Protein AF-A0A7V2ICI5-F1 (afdb_monomer_lite)

pLDDT: mean 80.32, std 15.36, range [34.91, 98.25]

Foldseek 3Di:
DDPLVVVVVLVVVCVVDVLGDPVSLVVLLVVLQVCLQVAQVVLLVVVQVVVVVVVKHWDKPQNNPSFKIKTAIPVGWIKIWGWDVVCVVVSHRIFIWIWTWDDDPNDIDIDIDTDHPSPGGNVVSNVVVVVSVVVRVVPDPVVVCVVVVVVPPPDDDDD

Structure (mmCIF, N/CA/C/O backbone):
data_AF-A0A7V2ICI5-F1
#
_entry.id   AF-A0A7V2ICI5-F1
#
loop_
_atom_site.group_PDB
_atom_site.id
_atom_site.type_symbol
_atom_site.label_atom_id
_atom_site.label_alt_id
_atom_site.label_comp_id
_atom_site.label_asym_id
_atom_site.label_entity_id
_atom_site.label_seq_id
_atom_site.pdbx_PDB_ins_code
_atom_site.Cartn_x
_atom_site.Cartn_y
_atom_site.Cartn_z
_atom_site.occupancy
_atom_site.B_iso_or_equiv
_atom_site.auth_seq_id
_atom_site.auth_comp_id
_atom_site.auth_asym_id
_atom_site.auth_atom_id
_atom_site.pdbx_PDB_model_num
ATOM 1 N N . MET A 1 1 ? -26.469 -2.737 4.724 1.00 55.09 1 MET A N 1
ATOM 2 C CA . MET A 1 1 ? -25.486 -1.663 4.975 1.00 55.09 1 MET A CA 1
ATOM 3 C C . MET A 1 1 ? -24.142 -2.151 4.445 1.00 55.09 1 MET A C 1
ATOM 5 O O . MET A 1 1 ? -23.918 -3.355 4.485 1.00 55.09 1 MET A O 1
ATOM 9 N N . SER A 1 2 ? -23.317 -1.303 3.820 1.00 80.75 2 SER A N 1
ATOM 10 C CA . SER A 1 2 ? -22.017 -1.765 3.299 1.00 80.75 2 SER A CA 1
ATOM 11 C C . SER A 1 2 ? -20.974 -1.767 4.420 1.00 80.75 2 SER A C 1
ATOM 13 O O . SER A 1 2 ? -20.982 -0.868 5.258 1.00 80.75 2 SER A O 1
ATOM 15 N N . TRP A 1 3 ? -20.040 -2.723 4.413 1.00 72.38 3 TRP A N 1
ATOM 16 C CA . TRP A 1 3 ? -18.972 -2.807 5.424 1.00 72.38 3 TRP A CA 1
ATOM 17 C C . TRP A 1 3 ? -18.149 -1.509 5.540 1.00 72.38 3 TRP A C 1
ATOM 19 O O . TRP A 1 3 ? -17.645 -1.182 6.609 1.00 72.38 3 TRP A O 1
ATOM 29 N N . ARG A 1 4 ? -18.039 -0.736 4.449 1.00 73.81 4 ARG A N 1
ATOM 30 C CA . ARG A 1 4 ? -17.351 0.565 4.427 1.00 73.81 4 ARG A CA 1
ATOM 31 C C . ARG A 1 4 ? -18.101 1.641 5.209 1.00 73.81 4 ARG A C 1
ATOM 33 O O . ARG A 1 4 ? -17.482 2.511 5.810 1.00 73.81 4 ARG A O 1
ATOM 40 N N . GLU A 1 5 ? -19.426 1.588 5.202 1.00 73.12 5 GLU A N 1
ATOM 41 C CA . GLU A 1 5 ? -20.269 2.543 5.920 1.00 73.12 5 GLU A CA 1
ATOM 42 C C . GLU A 1 5 ? -20.313 2.237 7.421 1.00 73.12 5 GLU A C 1
ATOM 44 O O . GLU A 1 5 ? -20.216 3.152 8.237 1.00 73.12 5 GLU A O 1
ATOM 49 N N . GLU A 1 6 ? -20.339 0.951 7.783 1.00 71.25 6 GLU A N 1
ATOM 50 C CA . GLU A 1 6 ? -20.162 0.480 9.167 1.00 71.25 6 GLU A CA 1
ATOM 51 C C . GLU A 1 6 ? -18.793 0.895 9.719 1.00 71.25 6 GLU A C 1
ATOM 53 O O . GLU A 1 6 ? -18.689 1.454 10.809 1.00 71.25 6 GLU A O 1
ATOM 58 N N . LEU A 1 7 ? -17.745 0.721 8.915 1.00 72.94 7 LEU A N 1
ATOM 59 C CA . LEU A 1 7 ? -16.382 1.129 9.231 1.00 72.94 7 LEU A CA 1
ATOM 60 C C . LEU A 1 7 ? -16.227 2.647 9.398 1.00 72.94 7 LEU A C 1
ATOM 62 O O . LEU A 1 7 ? -15.548 3.095 10.322 1.00 72.94 7 LEU A O 1
ATOM 66 N N . ARG A 1 8 ? -16.853 3.450 8.528 1.00 78.25 8 ARG A N 1
ATOM 67 C CA . ARG A 1 8 ? -16.827 4.915 8.646 1.00 78.25 8 ARG A CA 1
ATOM 68 C C . ARG A 1 8 ? -17.392 5.352 9.996 1.00 78.25 8 ARG A C 1
ATOM 70 O O . ARG A 1 8 ? -16.756 6.137 10.695 1.00 78.25 8 ARG A O 1
ATOM 77 N N . LEU A 1 9 ? -18.556 4.818 10.369 1.00 73.12 9 LEU A N 1
ATOM 78 C CA . LEU A 1 9 ? -19.204 5.118 11.647 1.00 73.12 9 LEU A CA 1
ATOM 79 C C . LEU A 1 9 ? -18.366 4.635 12.835 1.00 73.12 9 LEU A C 1
ATOM 81 O O . LEU A 1 9 ? -18.173 5.387 13.788 1.00 73.12 9 LEU A O 1
ATOM 85 N N . PHE A 1 10 ? -17.806 3.427 12.758 1.00 77.88 10 PHE A N 1
ATOM 86 C CA . PHE A 1 10 ? -16.895 2.900 13.774 1.00 77.88 10 PHE A CA 1
ATOM 87 C C . PHE A 1 10 ? -15.699 3.836 14.015 1.00 77.88 10 PHE A C 1
ATOM 89 O O . PHE A 1 10 ? -15.404 4.192 15.157 1.00 77.88 10 PHE A O 1
ATOM 96 N N . LEU A 1 11 ? -15.040 4.303 12.951 1.00 74.50 11 LEU A N 1
ATOM 97 C CA . LEU A 1 11 ? -13.897 5.215 13.065 1.00 74.50 11 LEU A CA 1
ATOM 98 C C . LEU A 1 11 ? -14.285 6.594 13.586 1.00 74.50 11 LEU A C 1
ATOM 100 O O . LEU A 1 11 ? -13.512 7.210 14.319 1.00 74.50 11 LEU A O 1
ATOM 104 N N . GLU A 1 12 ? -15.471 7.080 13.231 1.00 77.94 12 GLU A N 1
ATOM 105 C CA . GLU A 1 12 ? -15.995 8.351 13.726 1.00 77.94 12 GLU A CA 1
ATOM 106 C C . GLU A 1 12 ? -16.196 8.325 15.249 1.00 77.94 12 GLU A C 1
ATOM 108 O O . GLU A 1 12 ? -15.860 9.295 15.935 1.00 77.94 12 GLU A O 1
ATOM 113 N N . VAL A 1 13 ? -16.659 7.192 15.784 1.00 75.56 13 VAL A N 1
ATOM 114 C CA . VAL A 1 13 ? -16.781 6.959 17.229 1.00 75.56 13 VAL A CA 1
ATOM 115 C C . VAL A 1 13 ? -15.399 6.815 17.876 1.00 75.56 13 VAL A C 1
ATOM 117 O O . VAL A 1 13 ? -15.113 7.485 18.868 1.00 75.56 13 VAL A O 1
ATOM 120 N N . MET A 1 14 ? -14.507 6.011 17.292 1.00 74.81 14 MET A N 1
ATOM 121 C CA . MET A 1 14 ? -13.180 5.728 17.859 1.00 74.81 14 MET A CA 1
ATOM 122 C C . MET A 1 14 ? -12.209 6.907 17.828 1.00 74.81 14 MET A C 1
ATOM 124 O O . MET A 1 14 ? -11.344 7.000 18.693 1.00 74.81 14 MET A O 1
ATOM 128 N N . ARG A 1 15 ? -12.375 7.869 16.912 1.00 69.94 15 ARG A N 1
ATOM 129 C CA . ARG A 1 15 ? -11.612 9.133 16.931 1.00 69.94 15 ARG A CA 1
ATOM 130 C C . ARG A 1 15 ? -11.850 9.974 18.187 1.00 69.94 15 ARG A C 1
ATOM 132 O O . ARG A 1 15 ? -11.052 10.859 18.467 1.00 69.94 15 ARG A O 1
ATOM 139 N N . ARG A 1 16 ? -12.943 9.731 18.915 1.00 73.56 16 ARG A N 1
ATOM 140 C CA . ARG A 1 16 ? -13.309 10.466 20.135 1.00 73.56 16 ARG A CA 1
ATOM 141 C C . ARG A 1 16 ? -12.872 9.747 21.414 1.00 73.56 16 ARG A C 1
ATOM 143 O O . ARG A 1 16 ? -13.112 10.258 22.501 1.00 73.56 16 ARG A O 1
ATOM 150 N N . THR A 1 17 ? -12.277 8.558 21.297 1.00 70.06 17 THR A N 1
ATOM 151 C CA . THR A 1 17 ? -11.844 7.726 22.426 1.00 70.06 17 THR A CA 1
ATOM 152 C C . THR A 1 17 ? -10.322 7.621 22.409 1.00 70.06 17 THR A C 1
ATOM 154 O O . THR A 1 17 ? -9.763 6.978 21.523 1.00 70.06 17 THR A O 1
ATOM 157 N N . GLU A 1 18 ? -9.638 8.259 23.363 1.00 75.19 18 GLU A N 1
ATOM 158 C CA . GLU A 1 18 ? -8.173 8.228 23.439 1.00 75.19 18 GLU A CA 1
ATOM 159 C C . GLU A 1 18 ? -7.688 7.782 24.834 1.00 75.19 18 GLU A C 1
ATOM 161 O O . GLU A 1 18 ? -8.008 8.447 25.822 1.00 75.19 18 GLU A O 1
ATOM 166 N N . PRO A 1 19 ? -6.933 6.665 24.935 1.00 75.06 19 PRO A N 1
ATOM 167 C CA . PRO A 1 19 ? -6.590 5.730 23.857 1.00 75.06 19 PRO A CA 1
ATOM 168 C C . PRO A 1 19 ? -7.792 4.854 23.432 1.00 75.06 19 PRO A C 1
ATOM 170 O O . PRO A 1 19 ? -8.650 4.535 24.258 1.00 75.06 19 PRO A O 1
ATOM 173 N N . PRO A 1 20 ? -7.850 4.404 22.164 1.00 82.19 20 PRO A N 1
ATOM 174 C CA . PRO A 1 20 ? -8.837 3.422 21.728 1.00 82.19 20 PRO A CA 1
ATOM 175 C C . PRO A 1 20 ? -8.719 2.118 22.538 1.00 82.19 20 PRO A C 1
ATOM 177 O O . PRO A 1 20 ? -7.603 1.727 22.901 1.00 82.19 20 PRO A O 1
ATOM 180 N N . PRO A 1 21 ? -9.818 1.389 22.784 1.00 86.69 21 PRO A N 1
ATOM 181 C CA . PRO A 1 21 ? -9.754 0.054 23.374 1.00 86.69 21 PRO A CA 1
ATOM 182 C C . PRO A 1 21 ? -8.921 -0.917 22.522 1.00 86.69 21 PRO A C 1
ATOM 184 O O . PRO A 1 21 ? -8.884 -0.815 21.295 1.00 86.69 21 PRO A O 1
ATOM 187 N N . GLU A 1 22 ? -8.279 -1.898 23.156 1.00 85.62 22 GLU A N 1
ATOM 188 C CA . GLU A 1 22 ? -7.452 -2.899 22.463 1.00 85.62 22 GLU A CA 1
ATOM 189 C C . GLU A 1 22 ? -8.238 -3.696 21.419 1.00 85.62 22 GLU A C 1
ATOM 191 O O . GLU A 1 22 ? -7.808 -3.783 20.271 1.00 85.62 22 GLU A O 1
ATOM 196 N N . GLN A 1 23 ? -9.444 -4.144 21.772 1.00 85.31 23 GLN A N 1
ATOM 197 C CA . GLN A 1 23 ? -10.356 -4.834 20.858 1.00 85.31 23 GLN A CA 1
ATOM 198 C C . GLN A 1 23 ? -10.630 -4.019 19.583 1.00 85.31 23 GLN A C 1
ATOM 200 O O . GLN A 1 23 ? -10.632 -4.565 18.480 1.00 85.31 23 GLN A O 1
ATOM 205 N N . ALA A 1 24 ? -10.802 -2.700 19.718 1.00 83.12 24 ALA A N 1
ATOM 206 C CA . ALA A 1 24 ? -11.021 -1.809 18.585 1.00 83.12 24 ALA A CA 1
ATOM 207 C C . ALA A 1 24 ? -9.767 -1.687 17.702 1.00 83.12 24 ALA A C 1
ATOM 209 O O . ALA A 1 24 ? -9.878 -1.654 16.477 1.00 83.12 24 ALA A O 1
ATOM 210 N N . ARG A 1 25 ? -8.563 -1.667 18.296 1.00 85.19 25 ARG A N 1
ATOM 211 C CA . ARG A 1 25 ? -7.300 -1.690 17.537 1.00 85.19 25 ARG A CA 1
ATOM 212 C C . ARG A 1 25 ? -7.116 -3.000 16.773 1.00 85.19 25 ARG A C 1
ATOM 214 O O . ARG A 1 25 ? -6.682 -2.962 15.624 1.00 85.19 25 ARG A O 1
ATOM 221 N N . GLU A 1 26 ? -7.451 -4.138 17.375 1.00 86.06 26 GLU A N 1
ATOM 222 C CA . GLU A 1 26 ? -7.362 -5.455 16.733 1.00 86.06 26 GLU A CA 1
ATOM 223 C C . GLU A 1 26 ? -8.362 -5.614 15.586 1.00 86.06 26 GLU A C 1
ATOM 225 O O . GLU A 1 26 ? -8.016 -6.089 14.502 1.00 86.06 26 GLU A O 1
ATOM 230 N N . GLU A 1 27 ? -9.613 -5.213 15.808 1.00 84.81 27 GLU A N 1
ATOM 231 C CA . GLU A 1 27 ? -10.648 -5.210 14.777 1.00 84.81 27 GLU A CA 1
ATOM 232 C C . GLU A 1 27 ? -10.260 -4.301 13.614 1.00 84.81 27 GLU A C 1
ATOM 234 O O . GLU A 1 27 ? -10.303 -4.714 12.452 1.00 84.81 27 GLU A O 1
ATOM 239 N N . TYR A 1 28 ? -9.752 -3.109 13.921 1.00 82.94 28 TYR A N 1
ATOM 240 C CA . TYR A 1 28 ? -9.273 -2.206 12.893 1.00 82.94 28 TYR A CA 1
ATOM 241 C C . TYR A 1 28 ? -8.039 -2.750 12.160 1.00 82.94 28 TYR A C 1
ATOM 243 O O . TYR A 1 28 ? -7.973 -2.665 10.938 1.00 82.94 28 TYR A O 1
ATOM 251 N N . GLY A 1 29 ? -7.106 -3.408 12.854 1.00 85.12 29 GLY A N 1
ATOM 252 C CA . GLY A 1 29 ? -5.969 -4.096 12.234 1.00 85.12 29 GLY A CA 1
ATOM 253 C C . GLY A 1 29 ? -6.383 -5.217 11.270 1.00 85.12 29 GLY A C 1
ATOM 254 O O . GLY A 1 29 ? -5.774 -5.370 10.210 1.00 85.12 29 GLY A O 1
ATOM 255 N N . ARG A 1 30 ? -7.450 -5.967 11.584 1.00 86.06 30 ARG A N 1
ATOM 256 C CA . ARG A 1 30 ? -8.030 -6.973 10.670 1.00 86.06 30 ARG A CA 1
ATOM 257 C C . ARG A 1 30 ? -8.620 -6.333 9.422 1.00 86.06 30 ARG A C 1
ATOM 259 O O . ARG A 1 30 ? -8.456 -6.867 8.326 1.00 86.06 30 ARG A O 1
ATOM 266 N N . LEU A 1 31 ? -9.259 -5.176 9.575 1.00 83.81 31 LEU A N 1
ATOM 267 C CA . LEU A 1 31 ? -9.712 -4.399 8.431 1.00 83.81 31 LEU A CA 1
ATOM 268 C C . LEU A 1 31 ? -8.519 -3.948 7.597 1.00 83.81 31 LEU A C 1
ATOM 270 O O . LEU A 1 31 ? -8.554 -4.221 6.406 1.00 83.81 31 LEU A O 1
ATOM 274 N N . LEU A 1 32 ? -7.451 -3.402 8.203 1.00 86.19 32 LEU A N 1
ATOM 275 C CA . LEU A 1 32 ? -6.209 -3.017 7.509 1.00 86.19 32 LEU A CA 1
ATOM 276 C C . LEU A 1 32 ? -5.654 -4.124 6.604 1.00 86.19 32 LEU A C 1
ATOM 278 O O . LEU A 1 32 ? -5.367 -3.887 5.429 1.00 86.19 32 LEU A O 1
ATOM 282 N N . ALA A 1 33 ? -5.597 -5.350 7.123 1.00 88.06 33 ALA A N 1
ATOM 283 C CA . ALA A 1 33 ? -5.193 -6.526 6.357 1.00 88.06 33 ALA A CA 1
ATOM 284 C C . ALA A 1 33 ? -6.120 -6.815 5.158 1.00 88.06 33 ALA A C 1
ATOM 286 O O . ALA A 1 33 ? -5.661 -7.256 4.104 1.00 88.06 33 ALA A O 1
ATOM 287 N N . ARG A 1 34 ? -7.422 -6.532 5.281 1.00 87.38 34 ARG A N 1
ATOM 288 C CA . ARG A 1 34 ? -8.401 -6.743 4.211 1.00 87.38 34 ARG A CA 1
ATOM 289 C C . ARG A 1 34 ? -8.183 -5.824 3.007 1.00 87.38 34 ARG A C 1
ATOM 291 O O . ARG A 1 34 ? -8.124 -6.340 1.904 1.00 87.38 34 ARG A O 1
ATOM 298 N N . THR A 1 35 ? -8.016 -4.510 3.159 1.00 87.25 35 THR A N 1
ATOM 299 C CA . THR A 1 35 ? -7.725 -3.609 2.004 1.00 87.25 35 THR A CA 1
ATOM 300 C C . THR A 1 35 ? -6.341 -3.832 1.441 1.00 87.25 35 THR A C 1
ATOM 302 O O . THR A 1 35 ? -6.173 -3.665 0.238 1.00 87.25 35 THR A O 1
ATOM 305 N N . LEU A 1 36 ? -5.352 -4.225 2.258 1.00 91.06 36 LEU A N 1
ATOM 306 C CA . LEU A 1 36 ? -4.081 -4.690 1.703 1.00 91.06 36 LEU A CA 1
ATOM 307 C C . LEU A 1 36 ? -4.369 -5.783 0.656 1.00 91.06 36 LEU A C 1
ATOM 309 O O . LEU A 1 36 ? -3.996 -5.646 -0.507 1.00 91.06 36 LEU A O 1
ATOM 313 N N . ARG A 1 37 ? -5.157 -6.796 1.021 1.00 91.06 37 ARG A N 1
ATOM 314 C CA . ARG A 1 37 ? -5.528 -7.896 0.124 1.00 91.06 37 ARG A CA 1
ATOM 315 C C . ARG A 1 37 ? -6.484 -7.513 -1.016 1.00 91.06 37 ARG A C 1
ATOM 317 O O . ARG A 1 37 ? -6.331 -8.022 -2.120 1.00 91.06 37 ARG A O 1
ATOM 324 N N . GLU A 1 38 ? -7.501 -6.699 -0.750 1.00 90.12 38 GLU A N 1
ATOM 325 C CA . GLU A 1 38 ? -8.630 -6.460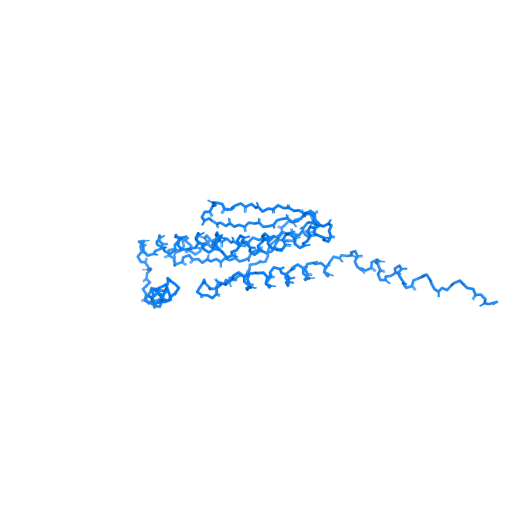 -1.666 1.00 90.12 38 GLU A CA 1
ATOM 326 C C . GLU A 1 38 ? -8.457 -5.218 -2.547 1.00 90.12 38 GLU A C 1
ATOM 328 O O . GLU A 1 38 ? -9.056 -5.147 -3.617 1.00 90.12 38 GLU A O 1
ATOM 333 N N . GLU A 1 39 ? -7.636 -4.250 -2.138 1.00 90.88 39 GLU A N 1
ATOM 334 C CA . GLU A 1 39 ? -7.480 -2.973 -2.846 1.00 90.88 39 GLU A CA 1
ATOM 335 C C . GLU A 1 39 ? -6.031 -2.735 -3.283 1.00 90.88 39 GLU A C 1
ATOM 337 O O . GLU A 1 39 ? -5.787 -2.408 -4.443 1.00 90.88 39 GLU A O 1
ATOM 342 N N . VAL A 1 40 ? -5.061 -2.926 -2.381 1.00 92.94 40 VAL A N 1
ATOM 343 C CA . VAL A 1 40 ? -3.644 -2.638 -2.660 1.00 92.94 40 VAL A CA 1
ATOM 344 C C . VAL A 1 40 ? -3.025 -3.717 -3.536 1.00 92.94 40 VAL A C 1
ATOM 346 O O . VAL A 1 40 ? -2.432 -3.393 -4.562 1.00 92.94 40 VAL A O 1
ATOM 349 N N . TYR A 1 41 ? -3.180 -4.992 -3.169 1.00 95.50 41 TYR A N 1
ATOM 350 C CA . TYR A 1 41 ? -2.618 -6.096 -3.942 1.00 95.50 41 TYR A CA 1
ATOM 351 C C . TYR A 1 41 ? -3.101 -6.081 -5.403 1.00 95.50 41 TYR A C 1
ATOM 353 O O . TYR A 1 41 ? -2.249 -6.075 -6.291 1.00 95.50 41 TYR A O 1
ATOM 361 N N . PRO A 1 42 ? -4.413 -5.954 -5.699 1.00 96.00 42 PRO A N 1
ATOM 362 C CA . PRO A 1 42 ? -4.875 -5.899 -7.084 1.00 96.00 42 PRO A CA 1
ATOM 363 C C . PRO A 1 42 ? -4.405 -4.648 -7.836 1.00 96.00 42 PRO A C 1
ATOM 365 O O . PRO A 1 42 ? -4.210 -4.715 -9.046 1.00 96.00 42 PRO A O 1
ATOM 368 N N . ALA A 1 43 ? -4.210 -3.511 -7.152 1.00 95.94 43 ALA A N 1
ATOM 369 C CA . ALA A 1 43 ? -3.621 -2.322 -7.773 1.00 95.94 43 ALA A CA 1
ATOM 370 C C . ALA A 1 43 ? -2.158 -2.566 -8.172 1.00 95.94 43 ALA A C 1
ATOM 372 O O . ALA A 1 43 ? -1.740 -2.172 -9.259 1.00 95.94 43 ALA A O 1
ATOM 373 N N . PHE A 1 44 ? -1.385 -3.240 -7.316 1.00 97.44 44 PHE A N 1
ATOM 374 C CA . PHE A 1 44 ? -0.001 -3.602 -7.619 1.00 97.44 44 PHE A CA 1
ATOM 375 C C . PHE A 1 44 ? 0.080 -4.640 -8.739 1.00 97.44 44 PHE A C 1
ATOM 377 O O . PHE A 1 44 ? 0.928 -4.499 -9.613 1.00 97.44 44 PHE A O 1
ATOM 384 N N . GLU A 1 45 ? -0.803 -5.644 -8.756 1.00 98.00 45 GLU A N 1
ATOM 385 C CA . GLU A 1 45 ? -0.884 -6.618 -9.855 1.00 98.00 45 GLU A CA 1
ATOM 386 C C . GLU A 1 45 ? -1.214 -5.944 -11.188 1.00 98.00 45 GLU A C 1
ATOM 388 O O . GLU A 1 45 ? -0.590 -6.246 -12.201 1.00 98.00 45 GLU A O 1
ATOM 393 N N . GLU A 1 46 ? -2.176 -5.019 -11.191 1.00 98.25 46 GLU A N 1
ATOM 394 C CA . GLU A 1 46 ? -2.557 -4.271 -12.389 1.00 98.25 46 GLU A CA 1
ATOM 395 C C . GLU A 1 46 ? -1.395 -3.435 -12.921 1.00 98.25 46 GLU A C 1
ATOM 397 O O . GLU A 1 46 ? -1.070 -3.510 -14.106 1.00 98.25 46 GLU A O 1
ATOM 402 N N . PHE A 1 47 ? -0.731 -2.690 -12.038 1.00 97.62 47 PHE A N 1
ATOM 403 C CA . PHE A 1 47 ? 0.424 -1.891 -12.412 1.00 97.62 47 PHE A CA 1
ATOM 404 C C . PHE A 1 47 ? 1.591 -2.760 -12.900 1.00 97.62 47 PHE A C 1
ATOM 406 O O . PHE A 1 47 ? 2.140 -2.490 -13.964 1.00 97.62 47 PHE A O 1
ATOM 413 N N . LEU A 1 48 ? 1.941 -3.835 -12.185 1.00 97.88 48 LEU A N 1
ATOM 414 C CA . LEU A 1 48 ? 2.996 -4.766 -12.601 1.00 97.88 48 LEU A CA 1
ATOM 415 C C . LEU A 1 48 ? 2.674 -5.419 -13.951 1.00 97.88 48 LEU A C 1
ATOM 417 O O . LEU A 1 48 ? 3.556 -5.546 -14.799 1.00 97.88 48 LEU A O 1
ATOM 421 N N . GLY A 1 49 ? 1.418 -5.813 -14.166 1.00 97.94 49 GLY A N 1
ATOM 422 C CA . GLY A 1 49 ? 0.959 -6.367 -15.435 1.00 97.94 49 GLY A CA 1
ATOM 423 C C . GLY A 1 49 ? 1.130 -5.381 -16.589 1.00 97.94 49 GLY A C 1
ATOM 424 O O . GLY A 1 49 ? 1.576 -5.776 -17.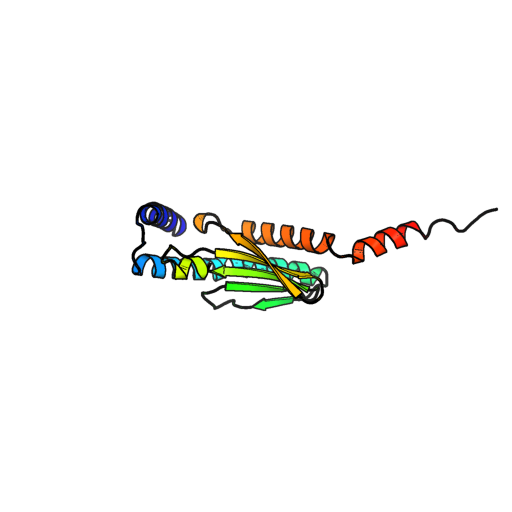665 1.00 97.94 49 GLY A O 1
ATOM 425 N N . GLU A 1 50 ? 0.839 -4.100 -16.361 1.00 97.81 50 GLU A N 1
ATOM 426 C CA . GLU A 1 50 ? 1.079 -3.050 -17.349 1.00 97.81 50 GLU A CA 1
ATOM 427 C C . GLU A 1 50 ? 2.577 -2.841 -17.599 1.00 97.81 50 GLU A C 1
ATOM 429 O O . GLU A 1 50 ? 3.016 -2.911 -18.743 1.00 97.81 50 GLU A O 1
ATOM 434 N N . MET A 1 51 ? 3.389 -2.693 -16.550 1.00 95.25 51 MET A N 1
ATOM 435 C CA . MET A 1 51 ? 4.845 -2.542 -16.675 1.00 95.25 51 MET A CA 1
ATOM 436 C C . MET A 1 51 ? 5.495 -3.715 -17.420 1.00 95.25 51 MET A C 1
ATOM 438 O O . MET A 1 51 ? 6.352 -3.506 -18.279 1.00 95.25 51 MET A O 1
ATOM 442 N N . THR A 1 52 ? 5.016 -4.938 -17.181 1.00 96.31 52 THR A N 1
ATOM 443 C CA . THR A 1 52 ? 5.487 -6.148 -17.871 1.00 96.31 52 THR A CA 1
ATOM 444 C C . THR A 1 52 ? 5.218 -6.080 -19.376 1.00 96.31 52 THR A C 1
ATOM 446 O O . THR A 1 52 ? 6.071 -6.478 -20.168 1.00 96.31 52 THR A O 1
ATOM 449 N N . ARG A 1 53 ? 4.070 -5.530 -19.803 1.00 95.62 53 ARG A N 1
ATOM 450 C CA . ARG A 1 53 ? 3.768 -5.309 -21.234 1.00 95.62 53 ARG A CA 1
ATOM 451 C C . ARG A 1 53 ? 4.714 -4.298 -21.881 1.00 95.62 53 ARG A C 1
ATOM 453 O O . ARG A 1 53 ? 4.977 -4.410 -23.074 1.00 95.62 53 ARG A O 1
ATOM 460 N N . HIS A 1 54 ? 5.245 -3.360 -21.098 1.00 91.44 54 HIS A N 1
ATOM 461 C CA . HIS A 1 54 ? 6.273 -2.399 -21.520 1.00 91.44 54 HIS A CA 1
ATOM 462 C C . HIS A 1 54 ? 7.707 -2.924 -21.333 1.00 91.44 54 HIS A C 1
ATOM 464 O O . HIS A 1 54 ? 8.662 -2.174 -21.515 1.00 91.44 54 HIS A O 1
ATOM 470 N N . GLY A 1 55 ? 7.880 -4.207 -20.996 1.00 93.38 55 GLY A N 1
ATOM 471 C CA . GLY A 1 55 ? 9.189 -4.858 -20.889 1.00 93.38 55 GLY A CA 1
ATOM 472 C C . GLY A 1 55 ? 9.894 -4.696 -19.539 1.00 93.38 55 GLY A C 1
ATOM 473 O O . GLY A 1 55 ? 11.071 -5.035 -19.439 1.00 93.38 55 GLY A O 1
ATOM 474 N N . VAL A 1 56 ? 9.204 -4.208 -18.504 1.00 93.38 56 VAL A N 1
ATOM 475 C CA . VAL A 1 56 ? 9.743 -4.084 -17.140 1.00 93.38 56 VAL A CA 1
ATOM 476 C C . VAL A 1 56 ? 9.134 -5.166 -16.250 1.00 93.38 56 VAL A C 1
ATOM 478 O O . VAL A 1 56 ? 7.940 -5.140 -15.956 1.00 93.38 56 VAL A O 1
ATOM 481 N N . GLY A 1 57 ? 9.957 -6.125 -15.825 1.00 95.50 57 GLY A N 1
ATOM 482 C CA . GLY A 1 57 ? 9.557 -7.160 -14.873 1.00 95.50 57 GLY A CA 1
ATOM 483 C C . GLY A 1 57 ? 9.517 -6.660 -13.425 1.00 95.50 57 GLY A C 1
ATOM 484 O O . GLY A 1 57 ? 9.837 -5.507 -13.123 1.00 95.50 57 GLY A O 1
ATOM 485 N N . GLY A 1 58 ? 9.101 -7.536 -12.512 1.00 96.75 58 GLY A N 1
ATOM 486 C CA . GLY A 1 58 ? 9.042 -7.231 -11.087 1.00 96.75 58 GLY A CA 1
ATOM 487 C C . GLY A 1 58 ? 8.355 -8.312 -10.259 1.00 96.75 58 GLY A C 1
ATOM 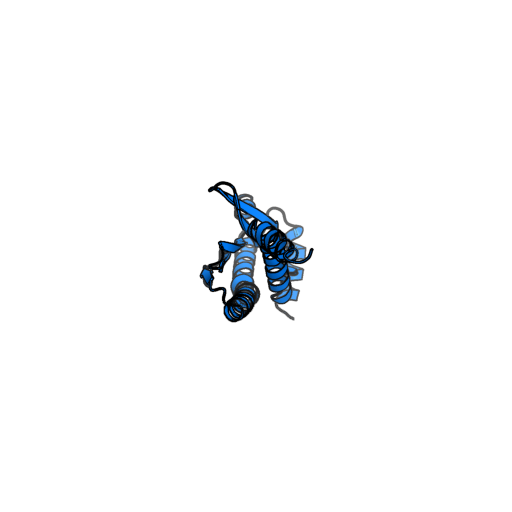488 O O . GLY A 1 58 ? 7.943 -9.358 -10.764 1.00 96.75 58 GLY A O 1
ATOM 489 N N . GLN A 1 59 ? 8.241 -8.057 -8.958 1.00 97.81 59 GLN A N 1
ATOM 490 C CA . GLN A 1 59 ? 7.672 -8.966 -7.967 1.00 97.81 59 GLN A CA 1
ATOM 491 C C . GLN A 1 59 ? 6.848 -8.204 -6.927 1.00 97.81 59 GLN A C 1
ATOM 493 O O . GLN A 1 59 ? 7.138 -7.054 -6.591 1.00 97.81 59 GLN A O 1
ATOM 498 N N . ILE A 1 60 ? 5.830 -8.877 -6.387 1.00 97.69 60 ILE A N 1
ATOM 499 C CA . ILE A 1 60 ? 5.029 -8.383 -5.266 1.00 97.69 60 ILE A CA 1
ATOM 500 C C . ILE A 1 60 ? 5.271 -9.290 -4.060 1.00 97.69 60 ILE A C 1
ATOM 502 O O . ILE A 1 60 ? 5.095 -10.506 -4.144 1.00 97.69 60 ILE A O 1
ATOM 506 N N . TYR A 1 61 ? 5.631 -8.697 -2.927 1.00 95.81 61 TYR A N 1
ATOM 507 C CA . TYR A 1 61 ? 5.858 -9.377 -1.655 1.00 95.81 61 TYR A CA 1
ATOM 508 C C . TYR A 1 61 ? 4.745 -9.052 -0.659 1.00 95.81 61 TYR A C 1
ATOM 510 O O . TYR A 1 61 ? 4.098 -8.009 -0.739 1.00 95.81 61 TYR A O 1
ATOM 518 N N . GLY A 1 62 ? 4.541 -9.936 0.319 1.00 92.56 62 GLY A N 1
ATOM 519 C CA . GLY A 1 62 ? 3.670 -9.651 1.462 1.00 92.56 62 GLY A CA 1
ATOM 520 C C . GLY A 1 62 ? 2.167 -9.855 1.233 1.00 92.56 62 GLY A C 1
ATOM 521 O O . GLY A 1 62 ? 1.394 -9.487 2.113 1.00 92.56 62 GLY A O 1
ATOM 522 N N . ARG A 1 63 ? 1.753 -10.475 0.112 1.00 85.94 63 ARG A N 1
ATOM 523 C CA . ARG A 1 63 ? 0.343 -10.713 -0.285 1.00 85.94 63 ARG A CA 1
ATOM 524 C C . ARG A 1 63 ? -0.566 -11.185 0.857 1.00 85.94 63 ARG A C 1
ATOM 526 O O . ARG A 1 63 ? -1.686 -10.701 0.979 1.00 85.94 63 ARG A O 1
ATOM 533 N N . ASP A 1 64 ? -0.079 -12.113 1.676 1.00 84.50 64 ASP A N 1
ATOM 534 C CA . ASP A 1 64 ? -0.854 -12.748 2.750 1.00 84.50 64 ASP A CA 1
ATOM 535 C C . ASP A 1 64 ? -0.426 -12.284 4.149 1.00 84.50 64 ASP A C 1
ATOM 537 O O . ASP A 1 64 ? -0.742 -12.919 5.156 1.00 84.50 64 ASP A O 1
ATOM 541 N N . THR A 1 65 ? 0.312 -11.174 4.236 1.00 87.69 65 THR A N 1
ATOM 542 C CA . THR A 1 65 ? 0.730 -10.621 5.522 1.00 87.69 65 THR A CA 1
ATOM 543 C C . THR A 1 65 ? -0.234 -9.529 5.978 1.00 87.69 65 THR A C 1
ATOM 545 O O . THR A 1 65 ? -0.679 -8.710 5.174 1.00 87.69 65 THR A O 1
ATOM 548 N N . PRO A 1 66 ? -0.531 -9.444 7.284 1.00 86.12 66 PRO A N 1
ATOM 549 C CA . PRO A 1 66 ? -1.361 -8.367 7.809 1.00 86.12 66 PRO A CA 1
ATOM 550 C C . PRO A 1 66 ? -0.591 -7.047 7.965 1.00 86.12 66 PRO A C 1
ATOM 552 O O . PRO A 1 66 ? -1.163 -6.083 8.466 1.00 86.12 66 PRO A O 1
ATOM 555 N N . TRP A 1 67 ? 0.700 -7.002 7.610 1.00 87.50 67 TRP A N 1
ATOM 556 C CA . TRP A 1 67 ? 1.613 -5.910 7.959 1.00 87.50 67 TRP A CA 1
ATOM 557 C C . TRP A 1 67 ? 1.922 -4.973 6.794 1.00 87.50 67 TRP A C 1
ATOM 559 O O . TRP A 1 67 ? 2.125 -3.785 7.034 1.00 87.50 67 TRP A O 1
ATOM 569 N N . GLY A 1 68 ? 1.938 -5.475 5.559 1.00 92.81 68 GLY A N 1
ATOM 570 C CA . GLY A 1 68 ? 2.163 -4.648 4.380 1.00 92.81 68 GLY A CA 1
ATOM 571 C C . GLY A 1 68 ? 2.349 -5.445 3.095 1.00 92.81 68 GLY A C 1
ATOM 572 O O . GLY A 1 68 ? 2.495 -6.666 3.118 1.00 92.81 68 GLY A O 1
ATOM 573 N N . ILE A 1 69 ? 2.330 -4.737 1.970 1.00 95.44 69 ILE A N 1
ATOM 574 C CA . ILE A 1 69 ? 2.557 -5.281 0.628 1.00 95.44 69 ILE A CA 1
ATOM 575 C C . ILE A 1 69 ? 3.562 -4.386 -0.079 1.00 95.44 69 ILE A C 1
ATOM 577 O O . ILE A 1 69 ? 3.414 -3.166 -0.073 1.00 95.44 69 ILE A O 1
ATOM 581 N N . THR A 1 70 ? 4.537 -4.999 -0.740 1.00 96.38 70 THR A N 1
ATOM 582 C CA . THR A 1 70 ? 5.600 -4.291 -1.458 1.00 96.38 70 THR A CA 1
ATOM 583 C C . THR A 1 70 ? 5.614 -4.716 -2.915 1.00 96.38 70 THR A C 1
ATOM 585 O O . THR A 1 70 ? 5.591 -5.907 -3.204 1.00 96.38 70 THR A O 1
ATOM 588 N N . LEU A 1 71 ? 5.684 -3.754 -3.827 1.00 97.06 71 LEU A N 1
ATOM 589 C CA . LEU A 1 71 ? 5.989 -3.952 -5.237 1.00 97.06 71 LEU A CA 1
ATOM 590 C C . LEU A 1 71 ? 7.438 -3.532 -5.480 1.00 97.06 71 LEU A C 1
ATOM 592 O O . LEU A 1 71 ? 7.817 -2.409 -5.148 1.00 97.06 71 LEU A O 1
ATOM 596 N N . ARG A 1 72 ? 8.215 -4.407 -6.117 1.00 95.75 72 ARG A N 1
ATOM 597 C CA . ARG A 1 72 ? 9.570 -4.116 -6.586 1.00 95.75 72 ARG A CA 1
ATOM 598 C C . ARG A 1 72 ? 9.683 -4.440 -8.066 1.00 95.75 72 ARG A C 1
ATOM 600 O O . ARG A 1 72 ? 9.404 -5.568 -8.463 1.00 95.75 72 ARG A O 1
ATOM 607 N N . LEU A 1 73 ? 10.099 -3.468 -8.863 1.00 95.06 73 LEU A N 1
ATOM 608 C CA . LEU A 1 73 ? 10.369 -3.637 -10.284 1.00 95.06 73 LEU A CA 1
ATOM 609 C C . LEU A 1 73 ? 11.856 -3.899 -10.537 1.00 95.06 73 LEU A C 1
ATOM 611 O O . LEU A 1 73 ? 12.724 -3.460 -9.776 1.00 95.06 73 LEU A O 1
ATOM 615 N N . ASP A 1 74 ? 12.146 -4.590 -11.637 1.00 92.75 74 ASP A N 1
ATOM 616 C CA . ASP A 1 74 ? 13.512 -4.934 -12.052 1.00 92.75 74 ASP A CA 1
ATOM 617 C C . ASP A 1 74 ? 14.326 -3.698 -12.462 1.00 92.75 74 ASP A C 1
ATOM 619 O O . ASP A 1 74 ? 15.556 -3.704 -12.415 1.00 92.75 74 ASP A O 1
ATOM 623 N N . ASP A 1 75 ? 13.648 -2.604 -12.818 1.00 87.81 75 ASP A N 1
ATOM 624 C CA . ASP A 1 75 ? 14.284 -1.322 -13.111 1.00 87.81 75 ASP A CA 1
ATOM 625 C C . ASP A 1 75 ? 14.770 -0.583 -11.851 1.00 87.81 75 ASP A C 1
ATOM 627 O O . ASP A 1 75 ? 15.474 0.422 -11.977 1.00 87.81 75 ASP A O 1
ATOM 631 N N . GLY A 1 76 ? 14.461 -1.097 -10.657 1.00 88.31 76 GLY A N 1
ATOM 632 C CA . GLY A 1 76 ? 14.871 -0.556 -9.365 1.00 88.31 76 GLY A CA 1
ATOM 633 C C . GLY A 1 76 ? 13.816 0.300 -8.666 1.00 88.31 76 GLY A C 1
ATOM 634 O O . GLY A 1 76 ? 14.078 0.759 -7.556 1.00 88.31 76 GLY A O 1
ATOM 635 N N . PHE A 1 77 ? 12.638 0.518 -9.260 1.00 91.06 77 PHE A N 1
ATOM 636 C CA . PHE A 1 77 ? 11.534 1.155 -8.545 1.00 91.06 77 PHE A CA 1
ATOM 637 C C . PHE A 1 77 ? 10.979 0.220 -7.466 1.00 91.06 77 PHE A C 1
ATOM 639 O O . PHE A 1 77 ? 10.702 -0.953 -7.720 1.00 91.06 77 PHE A O 1
ATOM 646 N N . GLU A 1 78 ? 10.771 0.739 -6.258 1.00 94.38 78 GLU A N 1
ATOM 647 C CA . GLU A 1 78 ? 10.187 -0.036 -5.169 1.00 94.38 78 GLU A CA 1
ATOM 648 C C . GLU A 1 78 ? 9.237 0.818 -4.324 1.00 94.38 78 GLU A C 1
ATOM 650 O O . GLU A 1 78 ? 9.565 1.929 -3.902 1.00 94.38 78 GLU A O 1
ATOM 655 N N . ILE A 1 79 ? 8.045 0.283 -4.067 1.00 93.69 79 ILE A N 1
ATOM 656 C CA . ILE A 1 79 ? 6.984 0.951 -3.317 1.00 93.69 79 ILE A CA 1
ATOM 657 C C . ILE A 1 79 ? 6.280 -0.041 -2.396 1.00 93.69 79 ILE A C 1
ATOM 659 O O . ILE A 1 79 ? 6.014 -1.180 -2.771 1.00 93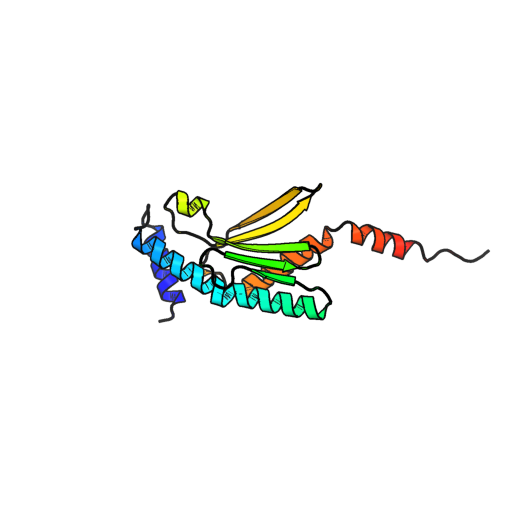.69 79 ILE A O 1
ATOM 663 N N . SER A 1 80 ? 5.971 0.384 -1.177 1.00 94.25 80 SER A N 1
ATOM 664 C CA . SER A 1 80 ? 5.334 -0.447 -0.158 1.00 94.25 80 SER A CA 1
ATOM 665 C C . SER A 1 80 ? 4.145 0.268 0.466 1.00 94.25 80 SER A C 1
ATOM 667 O O . SER A 1 80 ? 4.172 1.482 0.651 1.00 94.25 80 SER A O 1
ATOM 669 N N . VAL A 1 81 ? 3.091 -0.474 0.792 1.00 93.25 81 VAL A N 1
ATOM 670 C CA . VAL A 1 81 ? 1.993 -0.003 1.641 1.00 93.25 81 VAL A CA 1
ATOM 671 C C . VAL A 1 81 ? 2.003 -0.835 2.908 1.00 93.25 81 VAL A C 1
ATOM 673 O O . VAL A 1 81 ? 1.804 -2.047 2.855 1.00 93.25 81 VAL A O 1
ATOM 676 N N . GLU A 1 82 ? 2.216 -0.192 4.050 1.00 91.94 82 GLU A N 1
ATOM 677 C CA . GLU A 1 82 ? 2.475 -0.869 5.321 1.00 91.94 82 GLU A CA 1
ATOM 678 C C . GLU A 1 82 ? 1.652 -0.282 6.456 1.00 91.94 82 GLU A C 1
ATOM 680 O O . GLU A 1 82 ? 1.186 0.853 6.390 1.00 91.94 82 GLU A O 1
ATOM 685 N N . ARG A 1 83 ? 1.503 -1.044 7.536 1.00 89.31 83 ARG A N 1
ATOM 686 C CA . ARG A 1 83 ? 0.979 -0.525 8.797 1.00 89.31 83 ARG A CA 1
ATOM 687 C C . ARG A 1 83 ? 2.007 0.386 9.469 1.00 89.31 83 ARG A C 1
ATOM 689 O O . ARG A 1 83 ? 3.182 0.045 9.590 1.00 89.31 83 ARG A O 1
ATOM 696 N N . ASP A 1 84 ? 1.550 1.537 9.954 1.00 88.50 84 ASP A N 1
ATOM 697 C CA . ASP A 1 84 ? 2.371 2.482 10.712 1.00 88.50 84 ASP A CA 1
ATOM 698 C C . ASP A 1 84 ? 2.716 1.924 12.101 1.00 88.50 84 ASP A C 1
ATOM 700 O O . ASP A 1 84 ? 1.977 2.106 13.074 1.00 88.50 84 ASP A O 1
ATOM 704 N N . ARG A 1 85 ? 3.871 1.258 12.190 1.00 82.88 85 ARG A N 1
ATOM 705 C CA . ARG A 1 85 ? 4.381 0.661 13.433 1.00 82.88 85 ARG A CA 1
ATOM 706 C C . ARG A 1 85 ? 4.571 1.682 14.551 1.00 82.88 85 ARG A C 1
ATOM 708 O O . ARG A 1 85 ? 4.396 1.334 15.714 1.00 82.88 85 ARG A O 1
ATOM 715 N N . HIS A 1 86 ? 4.908 2.930 14.223 1.00 84.06 86 HIS A N 1
ATOM 716 C CA . HIS A 1 86 ? 5.094 3.963 15.237 1.00 84.06 86 HIS A CA 1
ATOM 717 C C . HIS A 1 86 ? 3.767 4.291 15.931 1.00 84.06 86 HIS A C 1
ATOM 719 O O . HIS A 1 86 ? 3.717 4.365 17.155 1.00 84.06 86 HIS A O 1
ATOM 725 N N . ARG A 1 87 ? 2.665 4.396 15.175 1.00 82.69 87 ARG A N 1
ATOM 726 C CA . ARG A 1 87 ? 1.326 4.597 15.764 1.00 82.69 87 ARG A CA 1
ATOM 727 C C . AR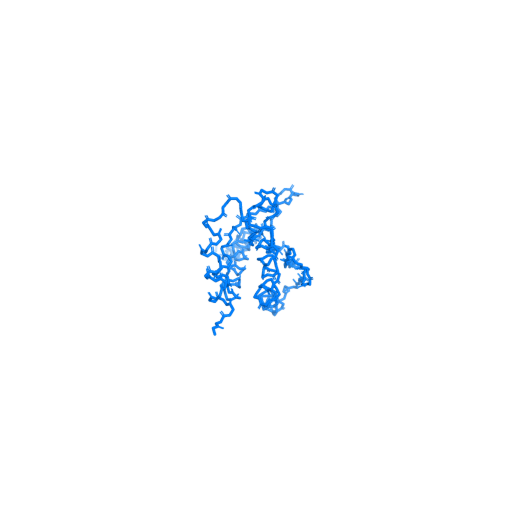G A 1 87 ? 0.837 3.418 16.594 1.00 82.69 87 ARG A C 1
ATOM 729 O O . ARG A 1 87 ? 0.106 3.609 17.562 1.00 82.69 87 ARG A O 1
ATOM 736 N N . GLU A 1 88 ? 1.216 2.205 16.213 1.00 79.25 88 GLU A N 1
ATOM 737 C CA . GLU A 1 88 ? 0.878 1.009 16.987 1.00 79.25 88 GLU A CA 1
ATOM 738 C C . GLU A 1 88 ? 1.592 0.995 18.336 1.00 79.25 88 GLU A C 1
ATOM 740 O O . GLU A 1 88 ? 0.971 0.699 19.356 1.00 79.25 88 GLU A O 1
ATOM 745 N N . GLN A 1 89 ? 2.864 1.399 18.354 1.00 83.81 89 GLN A N 1
ATOM 746 C CA . GLN A 1 89 ? 3.653 1.541 19.579 1.00 83.81 89 GLN A CA 1
ATOM 747 C C . GLN A 1 89 ? 3.108 2.629 20.512 1.00 83.81 89 GLN A C 1
ATOM 749 O O . GLN A 1 89 ? 3.275 2.527 21.722 1.00 83.81 89 GLN A O 1
ATOM 754 N N . THR A 1 90 ? 2.429 3.647 19.977 1.00 85.44 90 THR A N 1
ATOM 755 C CA . THR A 1 90 ? 1.797 4.714 20.771 1.00 85.44 90 THR A CA 1
ATOM 756 C C . THR A 1 90 ? 0.336 4.426 21.130 1.00 85.44 90 THR A C 1
ATOM 758 O O . THR A 1 90 ? -0.381 5.327 21.557 1.00 85.44 90 THR A O 1
ATOM 761 N N . HIS A 1 91 ? -0.126 3.177 20.976 1.00 80.12 91 HIS A N 1
ATOM 762 C CA . HIS A 1 91 ? -1.489 2.726 21.299 1.00 80.12 91 HIS A CA 1
ATOM 763 C C . HIS A 1 91 ? -2.614 3.463 20.555 1.00 80.12 91 HIS A C 1
ATOM 765 O O . HIS A 1 91 ? -3.787 3.356 20.934 1.00 80.12 91 HIS A O 1
ATOM 771 N N . MET A 1 92 ? -2.288 4.163 19.470 1.00 83.56 92 MET A N 1
ATOM 772 C CA . MET A 1 92 ? -3.272 4.800 18.606 1.00 83.56 92 MET A CA 1
ATOM 773 C C . MET A 1 92 ? -3.912 3.770 17.666 1.00 83.56 92 MET A C 1
ATOM 775 O O . MET A 1 92 ? -3.434 2.645 17.512 1.00 83.56 92 MET A O 1
ATOM 779 N N . LEU A 1 93 ? -4.991 4.160 16.980 1.00 82.25 93 LEU A N 1
ATOM 780 C CA . LEU A 1 93 ? -5.495 3.355 15.867 1.00 82.25 93 LEU A CA 1
ATOM 781 C C . LEU A 1 93 ? -4.398 3.209 14.788 1.00 82.25 93 LEU A C 1
ATOM 783 O O . LEU A 1 93 ? -3.827 4.239 14.382 1.00 82.25 93 LEU A O 1
ATOM 787 N N . PRO A 1 94 ? -4.117 1.976 14.315 1.00 81.44 94 PRO A N 1
ATOM 788 C CA . PRO A 1 94 ? -3.157 1.744 13.240 1.00 81.44 94 PRO A CA 1
ATOM 789 C C . PRO A 1 94 ? -3.600 2.441 11.947 1.00 81.44 94 PRO A C 1
ATOM 791 O O . PRO A 1 94 ? -4.774 2.724 11.749 1.00 81.44 94 PRO A O 1
ATOM 794 N N . ARG A 1 95 ? -2.680 2.739 11.034 1.00 84.44 95 ARG A N 1
ATOM 795 C CA . ARG A 1 95 ? -3.020 3.280 9.703 1.00 84.44 95 ARG A CA 1
ATOM 796 C C . ARG A 1 95 ? -2.135 2.655 8.645 1.00 84.44 95 ARG A C 1
ATOM 798 O O . ARG A 1 95 ? -1.076 2.138 8.991 1.00 84.44 95 ARG A O 1
ATOM 805 N N . LEU A 1 96 ? -2.533 2.773 7.382 1.00 87.75 96 LEU A N 1
ATOM 806 C CA . LEU A 1 96 ? -1.639 2.470 6.273 1.00 87.75 96 LEU A CA 1
ATOM 807 C C . LEU A 1 96 ? -0.792 3.691 5.895 1.00 87.75 96 LEU A C 1
ATOM 809 O O . LEU A 1 96 ? -1.270 4.829 5.860 1.00 87.75 96 LEU A O 1
ATOM 813 N N . ILE A 1 97 ? 0.475 3.433 5.607 1.00 88.88 97 ILE A N 1
ATOM 814 C CA . ILE A 1 97 ? 1.444 4.381 5.069 1.00 88.88 97 ILE A CA 1
ATOM 815 C C . ILE A 1 97 ? 1.969 3.835 3.745 1.00 88.88 97 ILE A C 1
ATOM 817 O O . ILE A 1 97 ? 2.217 2.642 3.615 1.00 88.88 97 ILE A O 1
ATOM 821 N N . LEU A 1 98 ? 2.121 4.715 2.764 1.00 89.00 98 LEU A N 1
ATOM 822 C CA . LEU A 1 98 ? 2.807 4.445 1.511 1.00 89.00 98 LEU A CA 1
ATOM 823 C C . LEU A 1 98 ? 4.274 4.853 1.678 1.00 89.00 98 LEU A C 1
ATOM 825 O O . LEU A 1 98 ? 4.559 5.975 2.104 1.00 89.00 98 LEU A O 1
ATOM 829 N N . LEU A 1 99 ? 5.187 3.951 1.349 1.00 90.56 99 LEU A N 1
ATOM 830 C CA . LEU A 1 99 ? 6.629 4.142 1.382 1.00 90.56 99 LEU A CA 1
ATOM 831 C C . LEU A 1 99 ? 7.167 3.990 -0.037 1.00 90.56 99 LEU A C 1
ATOM 833 O O . LEU A 1 99 ? 7.018 2.927 -0.632 1.00 90.56 99 LEU A O 1
ATOM 837 N N . VAL A 1 100 ? 7.796 5.031 -0.577 1.00 89.50 100 VAL A N 1
ATOM 838 C CA . VAL A 1 100 ? 8.485 4.960 -1.878 1.00 89.50 100 VAL A CA 1
ATOM 839 C C . VAL A 1 100 ? 9.980 4.919 -1.623 1.00 89.50 100 VAL A C 1
ATOM 841 O O . VAL A 1 100 ? 10.513 5.853 -1.018 1.00 89.50 100 VAL A O 1
ATOM 844 N N . TYR A 1 101 ? 10.648 3.855 -2.062 1.00 88.50 101 TYR A N 1
ATOM 845 C CA . TYR A 1 101 ? 12.082 3.684 -1.864 1.00 88.50 101 TYR A CA 1
ATOM 846 C C . TYR A 1 101 ? 12.876 4.276 -3.024 1.00 88.50 101 TYR A C 1
ATOM 848 O O . TYR A 1 101 ? 12.492 4.174 -4.188 1.00 88.50 101 TYR A O 1
ATOM 856 N N . HIS A 1 102 ? 14.006 4.883 -2.690 1.00 80.50 102 HIS A N 1
ATOM 857 C CA . HIS A 1 102 ? 14.960 5.410 -3.653 1.00 80.50 102 HIS A CA 1
ATOM 858 C C . HIS A 1 102 ? 16.383 5.164 -3.163 1.00 80.50 102 HIS A C 1
ATOM 860 O O . HIS A 1 102 ? 16.654 5.198 -1.961 1.00 80.50 102 HIS A O 1
ATOM 866 N N . ASP A 1 103 ? 17.288 4.929 -4.107 1.00 76.50 103 ASP A N 1
ATOM 867 C CA . ASP A 1 103 ? 18.710 4.781 -3.828 1.00 76.50 103 ASP A CA 1
ATOM 868 C C . ASP A 1 103 ? 19.440 6.084 -4.160 1.00 76.50 103 ASP A C 1
ATOM 870 O O . ASP A 1 103 ? 19.370 6.587 -5.282 1.00 76.50 103 ASP A O 1
ATOM 874 N N . GLU A 1 104 ? 20.175 6.614 -3.186 1.00 66.88 104 GLU A N 1
ATOM 875 C CA . GLU A 1 104 ? 21.020 7.796 -3.339 1.00 66.88 104 GLU A CA 1
ATOM 876 C C . GLU A 1 104 ? 22.404 7.502 -2.741 1.00 66.88 104 GLU A C 1
ATOM 878 O O . GLU A 1 104 ? 22.550 7.195 -1.556 1.00 66.88 104 GLU A O 1
ATOM 883 N N . GLY A 1 105 ? 23.450 7.539 -3.575 1.00 64.62 105 GLY A N 1
ATOM 884 C CA . GLY A 1 105 ? 24.835 7.335 -3.127 1.00 64.62 105 GLY A CA 1
ATOM 885 C C . GLY A 1 105 ? 25.116 5.959 -2.500 1.00 64.62 105 GLY A C 1
ATOM 886 O O . GLY A 1 105 ? 25.903 5.866 -1.559 1.00 64.62 105 GLY A O 1
ATOM 887 N N . GLY A 1 106 ? 24.450 4.898 -2.973 1.00 72.62 106 GLY A N 1
ATOM 888 C CA . GLY A 1 106 ? 24.585 3.537 -2.428 1.00 72.62 106 GLY A CA 1
ATOM 889 C C . GLY A 1 106 ? 23.866 3.320 -1.092 1.00 72.62 106 GLY A C 1
ATOM 890 O O . GLY A 1 106 ? 24.051 2.283 -0.455 1.00 72.62 106 GLY A O 1
ATOM 891 N N . ARG A 1 107 ? 23.054 4.289 -0.655 1.00 71.88 107 ARG A N 1
ATOM 892 C CA . ARG A 1 107 ? 22.174 4.181 0.509 1.00 71.88 107 ARG A CA 1
ATOM 893 C C . ARG A 1 107 ? 20.723 4.207 0.057 1.00 71.88 107 ARG A C 1
ATOM 895 O O . ARG A 1 107 ? 20.365 4.965 -0.839 1.00 71.88 107 ARG A O 1
ATOM 902 N N . ARG A 1 108 ? 19.903 3.403 0.725 1.00 76.69 108 ARG A N 1
ATOM 903 C CA . ARG A 1 108 ? 18.475 3.292 0.451 1.00 76.69 108 ARG A CA 1
ATOM 904 C C . ARG A 1 108 ? 17.680 4.169 1.410 1.00 76.69 108 ARG A C 1
ATOM 906 O O . ARG A 1 108 ? 17.785 4.016 2.626 1.00 76.69 108 ARG A O 1
ATOM 913 N N . TYR A 1 109 ? 16.872 5.054 0.852 1.00 79.12 109 TYR A N 1
ATOM 914 C CA . TYR A 1 109 ? 16.000 5.980 1.565 1.00 79.12 109 TYR A CA 1
ATOM 915 C C . TYR A 1 109 ? 14.541 5.706 1.211 1.00 79.12 109 TYR A C 1
ATOM 917 O O . TYR A 1 109 ? 14.241 4.973 0.265 1.00 79.12 109 TYR A O 1
ATOM 925 N N . PHE A 1 110 ? 13.622 6.282 1.984 1.00 82.56 110 PHE A N 1
ATOM 926 C CA . PHE A 1 110 ? 12.202 6.241 1.667 1.00 82.56 110 PHE A CA 1
ATOM 927 C C . PHE A 1 110 ? 11.507 7.556 2.003 1.00 82.56 110 PHE A C 1
ATOM 929 O O . PHE A 1 110 ? 11.883 8.259 2.941 1.00 82.56 110 PHE A O 1
ATOM 936 N N . THR A 1 111 ? 10.454 7.864 1.253 1.00 82.25 111 THR A N 1
ATOM 937 C CA . THR A 1 111 ? 9.516 8.938 1.590 1.00 82.25 111 THR A CA 1
ATOM 938 C C . THR A 1 111 ? 8.220 8.331 2.105 1.00 82.25 111 THR A C 1
ATOM 940 O O . THR A 1 111 ? 7.648 7.451 1.463 1.00 82.25 111 THR A O 1
ATOM 943 N N . THR A 1 112 ? 7.749 8.818 3.253 1.00 77.31 112 THR A N 1
ATOM 944 C CA . THR A 1 112 ? 6.500 8.363 3.873 1.00 77.31 112 THR A CA 1
ATOM 945 C C . THR A 1 112 ? 5.339 9.259 3.469 1.00 77.31 112 THR A C 1
ATOM 947 O O . THR A 1 112 ? 5.355 10.460 3.737 1.00 77.31 112 THR A O 1
ATOM 950 N N . GLN A 1 113 ? 4.282 8.672 2.918 1.00 76.19 113 GLN A N 1
ATOM 951 C CA . GLN A 1 113 ? 2.990 9.328 2.740 1.00 76.19 113 GLN A CA 1
ATOM 952 C C . GLN A 1 113 ? 1.914 8.570 3.522 1.00 76.19 113 GLN A C 1
ATOM 954 O O . GLN A 1 113 ? 1.567 7.438 3.198 1.00 76.19 113 GLN A O 1
ATOM 959 N N . GLY A 1 114 ? 1.370 9.185 4.573 1.00 67.94 114 GLY A N 1
ATOM 960 C CA . GLY A 1 114 ? 0.261 8.598 5.330 1.00 67.94 114 GLY A CA 1
ATOM 961 C C . GLY A 1 114 ? -1.068 8.770 4.604 1.00 67.94 114 GLY A C 1
ATOM 962 O O . GLY A 1 114 ? -1.345 9.852 4.086 1.00 67.94 114 GLY A O 1
ATOM 963 N N . VAL A 1 115 ? -1.909 7.733 4.596 1.00 66.75 115 VAL A N 1
ATOM 964 C CA . VAL A 1 115 ? -3.252 7.816 4.007 1.00 66.75 115 VAL A CA 1
ATOM 965 C C . VAL A 1 115 ? -4.298 7.359 5.017 1.00 66.75 115 VAL A C 1
ATOM 967 O O . VAL A 1 115 ? -4.116 6.369 5.727 1.00 66.75 115 VAL A O 1
ATOM 970 N N . ALA A 1 116 ? -5.387 8.125 5.116 1.00 62.50 116 ALA A N 1
ATOM 971 C CA . ALA A 1 116 ? -6.534 7.743 5.921 1.00 62.50 116 ALA A CA 1
ATOM 972 C C . ALA A 1 116 ? -7.263 6.587 5.229 1.00 62.50 116 ALA A C 1
ATOM 974 O O . ALA A 1 116 ? -7.571 6.623 4.046 1.00 62.50 116 ALA A O 1
ATOM 975 N N . TRP A 1 117 ? -7.477 5.522 5.978 1.00 63.09 117 TRP A N 1
ATOM 976 C CA . TRP A 1 117 ? -7.974 4.244 5.493 1.00 63.09 117 TRP A CA 1
ATOM 977 C C . TRP A 1 117 ? -9.365 4.280 4.848 1.00 63.09 117 TRP A C 1
ATOM 979 O O . TRP A 1 117 ? -9.623 3.545 3.900 1.00 63.09 117 TRP A O 1
ATOM 989 N N . ASP A 1 118 ? -10.262 5.116 5.367 1.00 61.00 118 ASP A N 1
ATOM 990 C CA . ASP A 1 118 ? -11.653 5.217 4.926 1.00 61.00 118 ASP A CA 1
ATOM 991 C C . ASP A 1 118 ? -11.794 5.756 3.498 1.00 61.00 118 ASP A C 1
ATOM 993 O O . ASP A 1 118 ? -12.862 5.638 2.894 1.00 61.00 118 ASP A O 1
ATOM 997 N N . THR A 1 119 ? -10.713 6.302 2.938 1.00 64.50 119 THR A N 1
ATOM 998 C CA . THR A 1 119 ? -10.693 6.824 1.576 1.00 64.50 119 THR A CA 1
ATOM 999 C C . THR A 1 119 ? -10.055 5.863 0.579 1.00 64.50 119 THR A C 1
ATOM 1001 O O . THR A 1 119 ? -10.420 5.915 -0.586 1.00 64.50 119 THR A O 1
ATOM 1004 N N . ILE A 1 120 ? -9.173 4.947 1.005 1.00 74.56 120 ILE A N 1
ATOM 1005 C CA . ILE A 1 120 ? -8.328 4.183 0.075 1.00 74.56 120 ILE A CA 1
ATOM 1006 C C . ILE A 1 120 ? -9.160 3.206 -0.757 1.00 74.56 120 ILE A C 1
ATOM 1008 O O . ILE A 1 120 ? -9.766 2.265 -0.246 1.00 74.56 120 ILE A O 1
ATOM 1012 N N . ARG A 1 121 ? -9.115 3.399 -2.073 1.00 86.25 121 ARG A N 1
ATOM 1013 C CA . ARG A 1 121 ? -9.673 2.487 -3.080 1.00 86.25 121 ARG A CA 1
ATOM 1014 C C . ARG A 1 121 ? -8.567 2.014 -4.009 1.00 86.25 121 ARG A C 1
ATOM 1016 O O . ARG A 1 121 ? -7.624 2.765 -4.254 1.00 86.25 121 ARG A O 1
ATOM 1023 N N . ARG A 1 122 ? -8.723 0.838 -4.619 1.00 89.44 122 ARG A N 1
ATOM 1024 C CA . ARG A 1 122 ? -7.803 0.305 -5.640 1.00 89.44 122 ARG A CA 1
ATOM 1025 C C . ARG A 1 122 ? -7.392 1.359 -6.670 1.00 89.44 122 ARG A C 1
ATOM 1027 O O . ARG A 1 122 ? -6.207 1.533 -6.918 1.00 89.44 122 ARG A O 1
ATOM 1034 N N . ALA A 1 123 ? -8.357 2.094 -7.228 1.00 87.75 123 ALA A N 1
ATOM 1035 C CA . ALA A 1 123 ? -8.093 3.130 -8.229 1.00 87.75 123 ALA A CA 1
ATOM 1036 C C . ALA A 1 123 ? -7.198 4.268 -7.698 1.00 87.75 123 ALA A C 1
ATOM 1038 O O . ALA A 1 123 ? -6.357 4.780 -8.430 1.00 87.75 123 ALA A O 1
ATOM 1039 N N . GLU A 1 124 ? -7.339 4.640 -6.423 1.00 88.62 124 GLU A N 1
ATOM 1040 C CA . GLU A 1 124 ? -6.496 5.661 -5.789 1.00 88.62 124 GLU A CA 1
ATOM 1041 C C . GLU A 1 124 ? -5.084 5.141 -5.519 1.00 88.62 124 GLU A C 1
ATOM 1043 O O . GLU A 1 124 ? -4.115 5.874 -5.712 1.00 88.62 124 GLU A O 1
ATOM 1048 N N . VAL A 1 125 ? -4.959 3.878 -5.092 1.00 89.50 125 VAL A N 1
ATOM 1049 C CA . VAL A 1 125 ? -3.654 3.224 -4.919 1.00 89.50 125 VAL A CA 1
ATOM 1050 C C . VAL A 1 125 ? -2.929 3.176 -6.257 1.00 89.50 125 VAL A C 1
ATOM 1052 O O . VAL A 1 125 ? -1.789 3.619 -6.345 1.00 89.50 125 VAL A O 1
ATOM 1055 N N . LEU A 1 126 ? -3.607 2.708 -7.305 1.00 92.12 126 LEU A N 1
ATOM 1056 C CA . LEU A 1 126 ? -3.051 2.626 -8.649 1.00 92.12 126 LEU A CA 1
ATOM 1057 C C . LEU A 1 126 ? -2.603 4.001 -9.161 1.00 92.12 126 LEU A C 1
ATOM 1059 O O . LEU A 1 126 ? -1.472 4.137 -9.620 1.00 92.12 126 LEU A O 1
ATOM 1063 N N . ALA A 1 127 ? -3.451 5.027 -9.034 1.00 90.69 127 ALA A N 1
ATOM 1064 C CA . ALA A 1 127 ? -3.110 6.388 -9.443 1.00 90.69 127 ALA A CA 1
ATOM 1065 C C . ALA A 1 127 ? -1.854 6.905 -8.724 1.00 90.69 127 ALA A C 1
ATOM 1067 O O . ALA A 1 127 ? -0.946 7.427 -9.368 1.00 90.69 127 ALA A O 1
ATOM 1068 N N . ARG A 1 128 ? -1.754 6.688 -7.404 1.00 89.94 128 ARG A N 1
ATOM 1069 C CA . ARG A 1 128 ? -0.564 7.065 -6.625 1.00 89.94 128 ARG A CA 1
ATOM 1070 C C . ARG A 1 128 ? 0.685 6.313 -7.072 1.00 89.94 128 ARG A C 1
ATOM 1072 O O . ARG A 1 128 ? 1.726 6.937 -7.225 1.00 89.94 128 ARG A O 1
ATOM 1079 N N . VAL A 1 129 ? 0.596 5.001 -7.295 1.00 91.69 129 VAL A N 1
ATOM 1080 C CA . VAL A 1 129 ? 1.735 4.197 -7.774 1.00 91.69 129 VAL A CA 1
ATOM 1081 C C . VAL A 1 129 ? 2.233 4.724 -9.119 1.00 91.69 129 VAL A C 1
ATOM 1083 O O . VAL A 1 129 ? 3.433 4.922 -9.288 1.00 91.69 129 VAL A O 1
ATOM 1086 N N . VAL A 1 130 ? 1.319 5.017 -10.048 1.00 93.19 130 VAL A N 1
ATOM 1087 C CA . VAL A 1 130 ? 1.650 5.590 -11.359 1.00 93.19 130 VAL A CA 1
ATOM 1088 C C . VAL A 1 130 ? 2.340 6.948 -11.218 1.00 93.19 130 VAL A C 1
ATOM 1090 O O . VAL A 1 130 ? 3.341 7.200 -11.890 1.00 93.19 130 VAL A O 1
ATOM 1093 N N . ASP A 1 131 ? 1.829 7.825 -10.357 1.00 91.88 131 ASP A N 1
ATOM 1094 C CA . ASP A 1 131 ? 2.407 9.153 -10.151 1.00 91.88 131 ASP A CA 1
ATOM 1095 C C . ASP A 1 131 ? 3.805 9.086 -9.526 1.00 91.88 131 ASP A C 1
ATOM 1097 O O . ASP A 1 131 ? 4.718 9.778 -9.984 1.00 91.88 131 ASP A O 1
ATOM 1101 N N . GLU A 1 132 ? 4.001 8.232 -8.521 1.00 91.25 132 GLU A N 1
ATOM 1102 C CA . GLU A 1 132 ? 5.311 8.052 -7.889 1.00 91.25 132 GLU A CA 1
ATOM 1103 C C . GLU A 1 132 ? 6.309 7.380 -8.838 1.00 91.25 132 GLU A C 1
ATOM 1105 O O . GLU A 1 132 ? 7.462 7.807 -8.904 1.00 91.25 132 GLU A O 1
ATOM 1110 N N . TYR A 1 133 ? 5.868 6.417 -9.655 1.00 90.81 133 TYR A N 1
ATOM 1111 C CA . TYR A 1 133 ? 6.709 5.836 -10.700 1.00 90.81 133 TYR A CA 1
ATOM 1112 C C . TYR A 1 133 ? 7.153 6.888 -11.720 1.00 90.81 133 TYR A C 1
ATOM 1114 O O . TYR A 1 133 ? 8.338 6.985 -12.027 1.00 90.81 133 TYR A O 1
ATOM 1122 N N . LYS A 1 134 ? 6.237 7.740 -12.205 1.00 89.50 134 LYS A N 1
ATOM 1123 C CA . LYS A 1 134 ? 6.578 8.835 -13.132 1.00 89.50 134 LYS A CA 1
ATOM 1124 C C . LYS A 1 134 ? 7.600 9.792 -12.526 1.00 89.50 134 LYS A C 1
ATOM 1126 O O . LYS A 1 134 ? 8.558 10.163 -13.202 1.00 89.50 134 LYS A O 1
ATOM 1131 N N . ARG A 1 135 ? 7.415 10.193 -11.263 1.00 86.94 135 ARG A N 1
ATOM 1132 C CA . ARG A 1 135 ? 8.371 11.066 -10.562 1.00 86.94 135 ARG A CA 1
ATOM 1133 C C . ARG A 1 135 ? 9.740 10.408 -10.440 1.00 86.94 135 ARG A C 1
ATOM 1135 O O . ARG A 1 135 ? 10.733 11.043 -10.785 1.00 86.94 135 ARG A O 1
ATOM 1142 N N . TRP A 1 136 ? 9.783 9.153 -9.999 1.00 86.38 136 TRP A N 1
ATOM 1143 C CA . TRP A 1 136 ? 11.016 8.375 -9.887 1.00 86.38 136 TRP A CA 1
ATOM 1144 C C . TRP A 1 136 ? 11.725 8.237 -11.241 1.00 86.38 136 TRP A C 1
ATOM 1146 O O . TRP A 1 136 ? 12.923 8.495 -11.352 1.00 86.38 136 TRP A O 1
ATOM 1156 N N . TYR A 1 137 ? 10.973 7.914 -12.293 1.00 82.88 137 TYR A N 1
ATOM 1157 C CA . TYR A 1 137 ? 11.492 7.717 -13.642 1.00 82.88 137 TYR A CA 1
ATOM 1158 C C . TYR A 1 137 ? 12.109 9.001 -14.218 1.00 82.88 137 TYR A C 1
ATOM 1160 O O . TYR A 1 137 ? 13.217 8.968 -14.751 1.00 82.88 137 TYR A O 1
ATOM 1168 N N . ILE A 1 138 ? 11.439 10.149 -14.050 1.00 78.44 138 ILE A N 1
ATOM 1169 C CA . ILE A 1 138 ? 11.933 11.464 -14.503 1.00 78.44 138 ILE A CA 1
ATOM 1170 C C . ILE A 1 138 ? 13.219 11.877 -13.767 1.00 78.44 138 ILE A C 1
ATOM 1172 O O . ILE A 1 138 ? 14.072 12.551 -14.343 1.00 78.44 138 ILE A O 1
ATOM 1176 N N . GLN A 1 139 ? 13.381 11.485 -12.502 1.00 69.00 139 GLN A N 1
ATOM 1177 C CA . GLN A 1 139 ? 14.552 11.844 -11.695 1.00 69.00 139 GLN A CA 1
ATOM 1178 C C . GLN A 1 139 ? 15.814 11.040 -12.046 1.00 69.00 139 GLN A C 1
ATOM 1180 O O . GLN A 1 139 ? 16.903 11.395 -11.587 1.00 69.00 139 GLN A O 1
ATOM 1185 N N . ARG A 1 140 ? 15.722 9.992 -12.880 1.00 66.31 140 ARG A N 1
ATOM 1186 C CA . ARG A 1 140 ? 16.902 9.219 -13.280 1.00 66.31 140 ARG A CA 1
ATOM 1187 C C . ARG A 1 140 ? 17.852 10.043 -14.166 1.00 66.31 140 ARG A C 1
ATOM 1189 O O . ARG A 1 140 ? 17.424 10.600 -15.178 1.00 66.31 140 ARG A O 1
ATOM 1196 N N . PRO A 1 141 ? 19.171 10.032 -13.881 1.00 56.81 141 PRO A N 1
ATOM 1197 C CA . PRO A 1 141 ? 20.185 10.678 -14.721 1.00 56.81 141 PRO A CA 1
ATOM 1198 C C . PRO A 1 141 ? 20.182 10.233 -16.197 1.00 56.81 141 PRO A C 1
ATOM 1200 O O . PRO A 1 141 ? 20.624 10.987 -17.058 1.00 56.81 141 PRO A O 1
ATOM 1203 N N . ALA A 1 142 ? 19.631 9.055 -16.514 1.00 49.81 142 ALA A N 1
ATOM 1204 C CA . ALA A 1 142 ? 19.614 8.474 -17.860 1.00 49.81 142 ALA A CA 1
ATOM 1205 C C . ALA A 1 142 ? 18.773 9.249 -18.905 1.00 49.81 142 ALA A C 1
ATOM 1207 O O . ALA A 1 142 ? 18.969 9.070 -20.108 1.00 49.81 142 ALA A O 1
ATOM 1208 N N . TRP A 1 143 ? 17.883 10.165 -18.496 1.00 47.12 143 TRP A N 1
ATOM 1209 C CA . TRP A 1 143 ? 17.200 11.059 -19.448 1.00 47.12 143 TRP A CA 1
ATOM 1210 C C . TRP A 1 143 ? 17.996 12.324 -19.798 1.00 47.12 143 TRP A C 1
ATOM 1212 O O . TRP A 1 143 ? 17.699 12.947 -20.817 1.00 47.12 143 TRP A O 1
ATOM 1222 N N . ARG A 1 144 ? 19.049 12.679 -19.040 1.00 48.41 144 ARG A N 1
ATOM 1223 C CA . ARG A 1 144 ? 19.973 13.750 -19.463 1.00 48.41 144 ARG A CA 1
ATOM 1224 C C . ARG A 1 144 ? 20.806 13.309 -20.661 1.00 48.41 144 ARG A C 1
ATOM 1226 O O . ARG A 1 144 ? 20.881 14.039 -21.639 1.00 48.41 144 ARG A O 1
ATOM 1233 N N . GLU A 1 145 ? 21.318 12.080 -20.650 1.00 46.53 145 GLU A N 1
ATOM 1234 C CA . GLU A 1 145 ? 22.116 11.564 -21.769 1.00 46.53 145 GLU A CA 1
ATOM 1235 C C . GLU A 1 145 ? 21.278 11.318 -23.030 1.00 46.53 145 GLU A C 1
ATOM 1237 O O . GLU A 1 145 ? 21.763 11.549 -24.1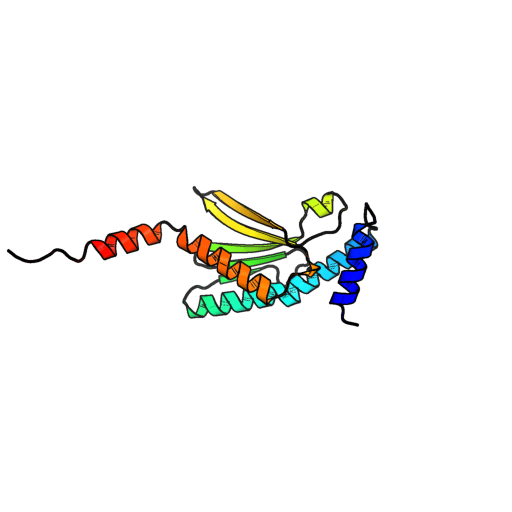35 1.00 46.53 145 GLU A O 1
ATOM 1242 N N . THR A 1 146 ? 20.005 10.929 -22.904 1.00 47.56 146 THR A N 1
ATOM 1243 C CA . THR A 1 146 ? 19.142 10.665 -24.073 1.00 47.56 146 THR A CA 1
ATOM 1244 C C . THR A 1 146 ? 18.685 11.963 -24.769 1.00 47.56 146 THR A C 1
ATOM 1246 O O . THR A 1 146 ? 18.573 12.000 -25.994 1.00 47.56 146 THR A O 1
ATOM 1249 N N . LEU A 1 147 ? 18.506 13.066 -24.028 1.00 48.34 147 LEU A N 1
ATOM 1250 C CA . LEU A 1 147 ? 18.232 14.393 -24.609 1.00 48.34 147 LEU A CA 1
ATOM 1251 C C . LEU A 1 147 ? 19.504 15.084 -25.135 1.00 48.34 147 LEU A C 1
ATOM 1253 O O . LEU A 1 147 ? 19.449 15.765 -26.159 1.00 48.34 147 LEU A O 1
ATOM 1257 N N . GLU A 1 148 ? 20.662 14.872 -24.501 1.00 48.00 148 GLU A N 1
ATOM 1258 C CA . GLU A 1 148 ? 21.942 15.430 -24.965 1.00 48.00 148 GLU A CA 1
ATOM 1259 C C . GLU A 1 148 ? 22.538 14.671 -26.168 1.00 48.00 148 GLU A C 1
ATOM 1261 O O . GLU A 1 148 ? 23.174 15.285 -27.029 1.00 48.00 148 GLU A O 1
ATOM 1266 N N . SER A 1 149 ? 22.292 13.362 -26.295 1.00 49.94 149 SER A N 1
ATOM 1267 C CA . SER A 1 149 ? 22.699 12.565 -27.468 1.00 49.94 149 SER A CA 1
ATOM 1268 C C . SER A 1 149 ? 21.735 12.701 -28.657 1.00 49.94 149 SER A C 1
ATOM 1270 O O . SER A 1 149 ? 22.180 12.674 -29.808 1.00 49.94 149 SER A O 1
ATOM 1272 N N . GLY A 1 150 ? 20.444 12.957 -28.406 1.00 47.09 150 GLY A N 1
ATOM 1273 C CA . GLY A 1 150 ? 19.449 13.280 -29.437 1.00 47.09 150 GLY A CA 1
ATOM 1274 C C . GLY A 1 150 ? 19.599 14.681 -30.052 1.00 47.09 150 GLY A C 1
ATOM 1275 O O . GLY A 1 150 ? 19.148 14.906 -31.171 1.00 47.09 150 GLY A O 1
ATOM 1276 N N . GLY A 1 151 ? 20.274 15.611 -29.363 1.00 42.44 151 GLY A N 1
ATOM 1277 C CA . GLY A 1 151 ? 20.568 16.966 -29.854 1.00 42.44 151 GLY A CA 1
ATOM 1278 C C . GLY A 1 151 ? 21.898 17.124 -30.607 1.00 42.44 151 GLY A C 1
ATOM 1279 O O . GLY A 1 151 ? 22.152 18.191 -31.162 1.00 42.44 151 GLY A O 1
ATOM 1280 N N . ARG A 1 152 ? 22.762 16.095 -30.642 1.00 48.44 152 ARG A N 1
ATOM 1281 C CA . ARG A 1 152 ? 24.085 16.153 -31.307 1.00 48.44 152 ARG A CA 1
ATOM 1282 C C . ARG A 1 152 ? 24.171 15.430 -32.653 1.00 48.44 152 ARG A C 1
ATOM 1284 O O . ARG A 1 152 ? 25.164 15.594 -33.354 1.00 48.44 152 ARG A O 1
ATOM 1291 N N . SER A 1 153 ? 23.136 14.702 -33.071 1.00 48.69 153 SER A N 1
ATOM 1292 C CA . SER A 1 153 ? 23.114 13.996 -34.369 1.00 48.69 153 SER A CA 1
ATOM 1293 C C . SER A 1 153 ? 22.535 14.843 -35.511 1.00 48.69 153 SER A C 1
ATOM 1295 O O . SER A 1 153 ? 21.793 14.346 -36.352 1.00 48.69 153 SER A O 1
ATOM 1297 N N . GLY A 1 154 ? 22.862 16.138 -35.535 1.00 44.59 154 GLY A N 1
ATOM 1298 C CA . GLY A 1 154 ? 22.300 17.100 -36.483 1.00 44.59 154 GLY A CA 1
ATOM 1299 C C . GLY A 1 154 ? 23.227 18.260 -36.839 1.00 44.59 154 GLY A C 1
ATOM 1300 O O . GLY A 1 154 ? 22.756 19.383 -36.948 1.00 44.59 154 GLY A O 1
ATOM 1301 N N . SER A 1 155 ? 24.533 18.031 -37.009 1.00 46.47 155 SER A N 1
ATOM 1302 C CA . SER A 1 155 ? 25.386 18.963 -37.768 1.00 46.47 155 SER A CA 1
ATOM 1303 C C . SER A 1 155 ? 26.616 18.262 -38.352 1.00 46.47 155 SER A C 1
ATOM 1305 O O . SER A 1 155 ? 27.758 18.513 -37.973 1.00 46.47 155 SER A O 1
ATOM 1307 N N . LEU A 1 156 ? 26.379 17.365 -39.302 1.00 47.44 156 LEU A N 1
ATOM 1308 C CA . LEU A 1 156 ? 27.346 17.069 -40.351 1.00 47.44 156 LEU A CA 1
ATOM 1309 C C . LEU A 1 156 ? 26.629 17.347 -41.667 1.00 47.44 156 LEU A C 1
ATOM 1311 O O . LEU A 1 156 ? 25.721 16.602 -42.021 1.00 47.44 156 LEU A O 1
ATOM 1315 N N . SER A 1 157 ? 26.971 18.482 -42.287 1.00 41.47 157 SER A N 1
ATOM 1316 C CA . SER A 1 157 ? 27.235 18.641 -43.725 1.00 41.47 157 SER A CA 1
ATOM 1317 C C . SER A 1 157 ? 27.118 20.099 -44.188 1.00 41.47 157 SER A C 1
ATOM 1319 O O . SER A 1 157 ? 26.114 20.755 -43.927 1.00 41.47 157 SER A O 1
ATOM 1321 N N . ALA A 1 158 ? 28.115 20.482 -44.999 1.00 34.91 158 ALA A N 1
ATOM 1322 C CA . ALA A 1 158 ? 28.159 21.573 -45.986 1.00 34.91 158 ALA A CA 1
ATOM 1323 C C . ALA A 1 158 ? 28.444 22.985 -45.419 1.00 34.91 158 ALA A C 1
ATOM 1325 O O . ALA A 1 158 ? 27.719 23.463 -44.559 1.00 34.91 158 ALA A O 1
ATOM 1326 N N . SER A 1 159 ? 29.457 23.741 -45.860 1.00 41.81 159 SER A N 1
ATOM 1327 C CA . SER A 1 159 ? 30.388 23.645 -47.002 1.00 41.81 159 SER A CA 1
ATOM 1328 C C . SER A 1 159 ? 31.692 24.373 -46.674 1.00 41.81 159 SER A C 1
ATOM 1330 O O . SER A 1 159 ? 31.649 25.242 -45.775 1.00 41.81 159 SER A O 1
#

Radius of gyration: 20.64 Å; chains: 1; bounding box: 56×36×71 Å

Secondary structure (DSSP, 8-state):
--HHHHHHHHHHHHTTSSSPPHHHHHHHHHHHHHHIIIIIHHHHHHHHHHHHHTT--EEEE-TT-SSEEEEEETTS-EEEEEE-HHHHHTTSPP-EEEEEEEEETTEEEEEEEEE-TTT--HHHHHHHHHHHHHHHHHTSTHHHHHHHHHTSSS-----

Sequence (159 aa):
MSWREELRLFLEVMRRTEPPPEQAREEYGRLLARTLREEVYPAFEEFLGEMTRHGVGGQIYGRDTPWGITLRLDDGFEISVERDRHREQTHMLPRLILLVYHDEGGRRYFTTQGVAWDTIRRAEVLARVVDEYKRWYIQRPAWRETLESGGRSGSLSAS